Protein AF-A0A2V9PWQ9-F1 (afdb_monomer)

Mean predicted aligned error: 11.48 Å

Solvent-accessible surface area (backbone atoms only — not comparable to full-atom values): 7149 Å² total; per-residue (Å²): 143,82,90,79,82,74,83,68,57,77,66,69,42,90,88,58,43,52,68,58,52,63,54,48,51,57,52,53,48,50,46,52,60,69,65,35,62,72,54,41,47,60,47,68,70,37,97,42,69,69,56,30,52,52,50,50,53,52,54,55,57,58,61,57,48,60,59,55,68,53,49,53,50,46,52,51,41,53,51,42,25,71,65,58,81,42,73,85,42,38,76,31,44,41,99,85,77,43,75,34,74,82,55,46,76,48,32,59,64,51,46,54,68,73,70,50,77,85,126

pLDDT: mean 77.88, std 11.8, range [41.47, 92.12]

Sequence (119 aa):
SAGNVLKEAWYFNGNFPWPGMLICAPIIGLWYWCTDQYIVQRALGAPNETVARRGSIFASFLKLFPVYLFIIPGLICFALAKSGKVPQLAAIIGPDGKAIPLVSQGAFPMMVQYLLPPG

Foldseek 3Di:
DDDDPPPDPPCPPPVDHPVCVVVVVVVVVCCCCPVVPVNVCVLVVDPDNVVSVVVVVVVVVVVVVVVVVPVVLLVVLLVCLLVCPFVQSVVQADPVRDGDVVCSVCSVVSCVVRVDDDD

Secondary structure (DSSP, 8-state):
---------GGG-TTS-HHHHHHHHHHHHHHHHHH-HHHHHHHHTSSSHHHHHHHHHHHHHHHHHHHHHHHHHHHHHHHHHHHTS-GGGGGGB-TTSSB-HHHHTTHHHHHHHHHSPP-

Structure (mmCIF, N/CA/C/O backbone):
data_AF-A0A2V9PWQ9-F1
#
_entry.id   AF-A0A2V9PWQ9-F1
#
loop_
_atom_site.group_PDB
_atom_site.id
_atom_site.type_symbol
_atom_site.label_atom_id
_atom_site.label_alt_id
_atom_site.label_comp_id
_atom_site.label_asym_id
_atom_site.label_entity_id
_atom_site.label_seq_id
_atom_site.pdbx_PDB_ins_code
_atom_site.Cartn_x
_atom_site.Cartn_y
_atom_site.Cartn_z
_atom_site.occupancy
_atom_site.B_iso_or_equiv
_atom_site.auth_seq_id
_atom_site.auth_comp_id
_atom_site.auth_asym_id
_atom_site.auth_atom_id
_atom_site.pdbx_PDB_model_num
ATOM 1 N N . SER A 1 1 ? -37.607 -20.876 18.338 1.00 41.47 1 SER A N 1
ATOM 2 C CA . SER A 1 1 ? -37.010 -21.644 17.232 1.00 41.47 1 SER A CA 1
ATOM 3 C C . SER A 1 1 ? -35.732 -20.937 16.823 1.00 41.47 1 SER A C 1
ATOM 5 O O . SER A 1 1 ? -35.770 -19.997 16.042 1.00 41.47 1 SER A O 1
ATOM 7 N N . ALA A 1 2 ? -34.643 -21.259 17.519 1.00 43.19 2 ALA A N 1
ATOM 8 C CA . ALA A 1 2 ? -33.334 -20.636 17.384 1.00 43.19 2 ALA A CA 1
ATOM 9 C C . ALA A 1 2 ? -32.372 -21.682 16.822 1.00 43.19 2 ALA A C 1
ATOM 11 O O . ALA A 1 2 ? -32.390 -22.819 17.287 1.00 43.19 2 ALA A O 1
ATOM 12 N N . GLY A 1 3 ? -31.531 -21.289 15.871 1.00 52.12 3 GLY A N 1
ATOM 13 C CA . GLY A 1 3 ? -30.434 -22.125 15.391 1.00 52.12 3 GLY A CA 1
ATOM 14 C C . GLY A 1 3 ? -30.473 -22.332 13.887 1.00 52.12 3 GLY A C 1
ATOM 15 O O . GLY A 1 3 ? -31.328 -23.057 13.393 1.00 52.12 3 GLY A O 1
ATOM 16 N N . ASN A 1 4 ? -29.527 -21.669 13.214 1.00 44.78 4 ASN A N 1
ATOM 17 C CA . ASN A 1 4 ? -28.880 -22.007 11.932 1.00 44.78 4 ASN A CA 1
ATOM 18 C C . ASN A 1 4 ? -28.683 -20.772 11.041 1.00 44.78 4 ASN A C 1
ATOM 20 O O . ASN A 1 4 ? -28.991 -20.781 9.855 1.00 44.78 4 ASN A O 1
ATOM 24 N N . VAL A 1 5 ? -28.114 -19.701 11.605 1.00 58.59 5 VAL A N 1
ATOM 25 C CA . VAL A 1 5 ? -27.405 -18.709 10.787 1.00 58.59 5 VAL A CA 1
ATOM 26 C C . VAL A 1 5 ? -26.044 -19.332 10.499 1.00 58.59 5 VAL A C 1
ATOM 28 O O . VAL A 1 5 ? -25.146 -19.310 11.345 1.00 58.59 5 VAL A O 1
ATOM 31 N N . LEU A 1 6 ? -25.948 -20.029 9.368 1.00 51.22 6 LEU A N 1
ATOM 32 C CA . LEU A 1 6 ? -24.717 -20.666 8.921 1.00 51.22 6 LEU A CA 1
ATOM 33 C C . LEU A 1 6 ? -23.621 -19.598 8.875 1.00 51.22 6 LEU A C 1
ATOM 35 O O . LEU A 1 6 ? -23.714 -18.609 8.151 1.00 51.22 6 LEU A O 1
ATOM 39 N N . LYS A 1 7 ? -22.589 -19.791 9.700 1.00 57.75 7 LYS A N 1
ATOM 40 C CA . LYS A 1 7 ? -21.317 -19.077 9.610 1.00 57.75 7 LYS A CA 1
ATOM 41 C C . LYS A 1 7 ? -20.622 -19.538 8.331 1.00 57.75 7 LYS A C 1
ATOM 43 O O . LYS A 1 7 ? -19.661 -20.298 8.390 1.00 57.75 7 LYS A O 1
ATOM 48 N N . GLU A 1 8 ? -21.129 -19.142 7.174 1.00 59.22 8 GLU A N 1
ATOM 49 C CA . GLU A 1 8 ? -20.377 -19.317 5.944 1.00 59.22 8 GLU A CA 1
ATOM 50 C C . GLU A 1 8 ? -19.178 -18.379 6.013 1.00 59.22 8 GLU A C 1
ATOM 52 O O . GLU A 1 8 ? -19.301 -17.161 6.164 1.00 59.22 8 GLU A O 1
ATOM 57 N N . ALA A 1 9 ? -17.985 -18.966 6.007 1.00 55.19 9 ALA A N 1
ATOM 58 C CA . ALA A 1 9 ? -16.770 -18.188 5.934 1.00 55.19 9 ALA A CA 1
ATOM 59 C C . ALA A 1 9 ? -16.753 -17.444 4.589 1.00 55.19 9 ALA A C 1
ATOM 61 O O . ALA A 1 9 ? -17.200 -17.989 3.583 1.00 55.19 9 ALA A O 1
ATOM 62 N N . TRP A 1 10 ? -16.268 -16.201 4.578 1.00 52.62 10 TRP A N 1
ATOM 63 C CA . TRP A 1 10 ? -16.403 -15.234 3.472 1.00 52.62 10 TRP A CA 1
ATOM 64 C C . TRP A 1 10 ? -15.997 -15.743 2.073 1.00 52.62 10 TRP A C 1
ATOM 66 O O . TRP A 1 10 ? -16.381 -15.149 1.072 1.00 52.62 10 TRP A O 1
ATOM 76 N N . TYR A 1 11 ? -15.265 -16.855 2.002 1.00 53.56 11 TYR A N 1
ATOM 77 C CA . TYR A 1 11 ? -14.889 -17.574 0.786 1.00 53.56 11 TYR A CA 1
ATOM 78 C C . TYR A 1 11 ? -16.052 -18.316 0.089 1.00 53.56 11 TYR A C 1
ATOM 80 O O . TYR A 1 11 ? -15.902 -18.671 -1.078 1.00 53.56 11 TYR A O 1
ATOM 88 N N . PHE A 1 12 ? -17.173 -18.574 0.781 1.00 50.44 12 PHE A N 1
ATOM 89 C CA . PHE A 1 12 ? -18.352 -19.303 0.274 1.00 50.44 12 PHE A CA 1
ATOM 90 C C . PHE A 1 12 ? -19.508 -18.388 -0.167 1.00 50.44 12 PHE A C 1
ATOM 92 O O . PHE A 1 12 ? -20.554 -18.873 -0.586 1.00 50.44 12 PHE A O 1
ATOM 99 N N . ASN A 1 13 ? -19.332 -17.063 -0.123 1.00 57.06 13 ASN A N 1
ATOM 100 C CA . ASN A 1 13 ? -20.363 -16.136 -0.580 1.00 57.06 13 ASN A CA 1
ATOM 101 C C . ASN A 1 13 ? -20.472 -16.174 -2.119 1.00 57.06 13 ASN A C 1
ATOM 103 O O . ASN A 1 13 ? -19.537 -15.788 -2.821 1.00 57.06 13 ASN A O 1
ATOM 107 N N . GLY A 1 14 ? -21.617 -16.619 -2.647 1.00 57.72 14 GLY A N 1
ATOM 108 C CA . GLY A 1 14 ? -21.846 -16.815 -4.087 1.00 57.72 14 GLY A CA 1
ATOM 109 C C . GLY A 1 14 ? -21.721 -15.564 -4.970 1.00 57.72 14 GLY A C 1
ATOM 110 O O . GLY A 1 14 ? -21.671 -15.698 -6.188 1.00 57.72 14 GLY A O 1
ATOM 111 N N . ASN A 1 15 ? -21.628 -14.363 -4.389 1.00 60.91 15 ASN A N 1
ATOM 112 C CA . ASN A 1 15 ? -21.491 -13.119 -5.150 1.00 60.91 15 ASN A CA 1
ATOM 113 C C . ASN A 1 15 ? -20.035 -12.748 -5.491 1.00 60.91 15 ASN A C 1
ATOM 115 O O . ASN A 1 15 ? -19.817 -12.060 -6.484 1.00 60.91 15 ASN A O 1
ATOM 119 N N . PHE A 1 16 ? -19.037 -13.191 -4.711 1.00 63.09 16 PHE A N 1
ATOM 120 C CA . PHE A 1 16 ? -17.622 -12.829 -4.920 1.00 63.09 16 PHE A CA 1
ATOM 121 C C . PHE A 1 16 ? -16.677 -13.987 -4.561 1.00 63.09 16 PHE A C 1
ATOM 123 O O . PHE A 1 16 ? -16.055 -13.982 -3.495 1.00 63.09 16 PHE A O 1
ATOM 130 N N . PRO A 1 17 ? -16.539 -14.995 -5.438 1.00 75.56 17 PRO A N 1
ATOM 131 C CA . PRO A 1 17 ? -15.676 -16.136 -5.173 1.00 75.56 17 PRO A CA 1
ATOM 132 C C . PRO A 1 17 ? -14.206 -15.692 -5.091 1.00 75.56 17 PRO A C 1
ATOM 134 O O . PRO A 1 17 ? -13.672 -15.049 -6.000 1.00 75.56 17 PRO A O 1
ATOM 137 N N . TRP A 1 18 ? -13.529 -16.073 -4.004 1.00 73.62 18 TRP A N 1
ATOM 138 C CA . TRP A 1 18 ? -12.127 -15.721 -3.746 1.00 73.62 18 TRP A CA 1
ATOM 139 C C . TRP A 1 18 ? -11.145 -16.085 -4.882 1.00 73.62 18 TRP A C 1
ATOM 141 O O . TRP A 1 18 ? -10.228 -15.292 -5.108 1.00 73.62 18 TRP A O 1
ATOM 151 N N . PRO A 1 19 ? -11.310 -17.188 -5.651 1.00 79.00 19 PRO A N 1
ATOM 152 C CA . PRO A 1 19 ? -10.406 -17.490 -6.759 1.00 79.00 19 PRO A CA 1
ATOM 153 C C . PRO A 1 19 ? -10.579 -16.494 -7.907 1.00 79.00 19 PRO A C 1
ATOM 155 O O . PRO A 1 19 ? -9.598 -16.057 -8.499 1.00 79.00 19 PRO A O 1
ATOM 158 N N . GLY A 1 20 ? -11.824 -16.089 -8.187 1.00 78.94 20 GLY A N 1
ATOM 159 C CA . GLY A 1 20 ? -12.125 -15.079 -9.200 1.00 78.9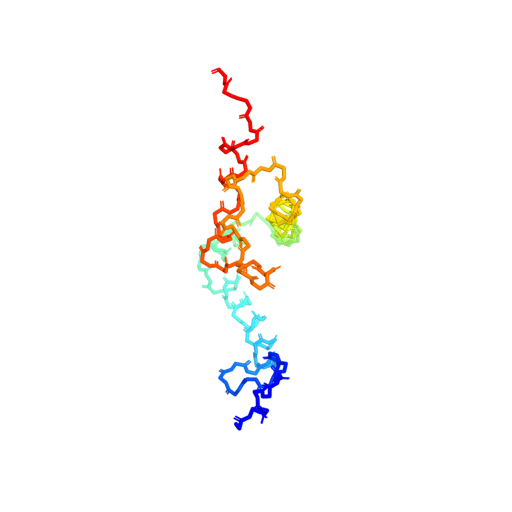4 20 GLY A CA 1
ATOM 160 C C . GLY A 1 20 ? -11.499 -13.738 -8.835 1.00 78.94 20 GLY A C 1
ATOM 161 O O . GLY A 1 20 ? -10.844 -13.114 -9.661 1.00 78.94 20 GLY A O 1
ATOM 162 N N . MET A 1 21 ? -11.594 -13.337 -7.568 1.00 78.38 21 MET A N 1
ATOM 163 C CA . MET A 1 21 ? -10.961 -12.109 -7.088 1.00 78.38 21 MET A CA 1
ATOM 164 C C . MET A 1 21 ? -9.425 -12.173 -7.142 1.00 78.38 21 MET A C 1
ATOM 166 O O . MET A 1 21 ? -8.785 -11.189 -7.512 1.00 78.38 21 MET A O 1
ATOM 170 N N . LEU A 1 22 ? -8.836 -13.337 -6.849 1.00 82.75 22 LEU A N 1
ATOM 171 C CA . LEU A 1 22 ? -7.390 -13.558 -6.921 1.00 82.75 22 LEU A CA 1
ATOM 172 C C . LEU A 1 22 ? -6.844 -13.499 -8.354 1.00 82.75 22 LEU A C 1
ATOM 174 O O . LEU A 1 22 ? -5.710 -13.074 -8.541 1.00 82.75 22 LEU A O 1
ATOM 178 N N . ILE A 1 23 ? -7.635 -13.889 -9.357 1.00 86.25 23 ILE A N 1
ATOM 179 C CA . ILE A 1 23 ? -7.243 -13.837 -10.774 1.00 86.25 23 ILE A CA 1
ATOM 180 C C . ILE A 1 23 ? -7.562 -12.469 -11.393 1.00 86.25 23 ILE A C 1
ATOM 182 O O . ILE A 1 23 ? -6.753 -11.924 -12.142 1.00 86.25 23 ILE A O 1
ATOM 186 N N . CYS A 1 24 ? -8.702 -11.864 -11.057 1.00 84.12 24 CYS A N 1
ATOM 187 C CA . CYS A 1 24 ? -9.077 -10.550 -11.578 1.00 84.12 24 CYS A CA 1
ATOM 188 C C . CYS A 1 24 ? -8.1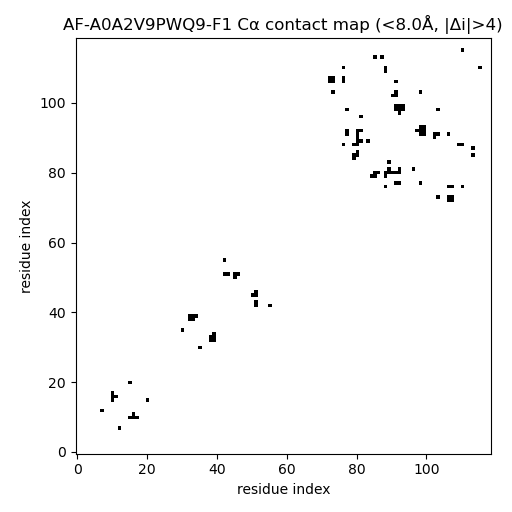30 -9.441 -11.097 1.00 84.12 24 CYS A C 1
ATOM 190 O O . CYS A 1 24 ? -7.774 -8.563 -11.881 1.00 84.12 24 CYS A O 1
ATOM 192 N N . ALA A 1 25 ? -7.679 -9.486 -9.838 1.00 84.56 25 ALA A N 1
ATOM 193 C CA . ALA A 1 25 ? -6.780 -8.479 -9.274 1.00 84.56 25 ALA A CA 1
ATOM 194 C C . ALA A 1 25 ? -5.461 -8.288 -10.065 1.00 84.56 25 ALA A C 1
ATOM 196 O O . ALA A 1 25 ? -5.157 -7.147 -10.424 1.00 84.56 25 ALA A O 1
ATOM 197 N N . PRO A 1 26 ? -4.676 -9.335 -10.394 1.00 83.62 26 PRO A N 1
ATOM 198 C CA . PRO A 1 26 ? -3.460 -9.183 -11.190 1.00 83.62 26 PRO A CA 1
ATOM 199 C C . PRO A 1 26 ? -3.740 -8.787 -12.643 1.00 83.62 26 PRO A C 1
ATOM 201 O O . PRO A 1 26 ? -2.954 -8.030 -13.206 1.00 83.62 26 PRO A O 1
ATOM 204 N N . ILE A 1 27 ? -4.854 -9.229 -13.242 1.00 87.56 27 ILE A N 1
ATOM 205 C CA . ILE A 1 27 ? -5.233 -8.849 -14.615 1.00 87.56 27 ILE A CA 1
ATOM 206 C C . ILE A 1 27 ? -5.525 -7.347 -14.695 1.00 87.56 27 ILE A C 1
ATOM 208 O O . ILE A 1 27 ? -4.970 -6.651 -15.545 1.00 87.56 27 ILE A O 1
ATOM 212 N N . ILE A 1 28 ? -6.353 -6.831 -13.783 1.00 87.25 28 ILE A N 1
ATOM 213 C CA . ILE A 1 28 ? -6.681 -5.400 -13.710 1.00 87.25 28 ILE A CA 1
ATOM 214 C C . ILE A 1 28 ? -5.432 -4.589 -13.356 1.00 87.25 28 ILE A C 1
ATOM 216 O O . ILE A 1 28 ? -5.207 -3.521 -13.922 1.00 87.25 28 ILE A O 1
ATOM 220 N N . GLY A 1 29 ? -4.587 -5.111 -12.462 1.00 85.19 29 GLY A N 1
ATOM 221 C CA . GLY A 1 29 ? -3.301 -4.506 -12.137 1.00 85.19 29 GLY A CA 1
ATOM 222 C C . GLY A 1 29 ? -2.418 -4.354 -13.375 1.00 85.19 29 GLY A C 1
ATOM 223 O O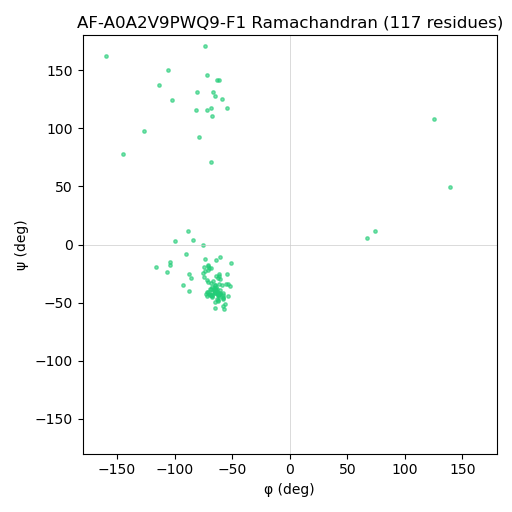 . GLY A 1 29 ? -1.966 -3.252 -13.671 1.00 85.19 29 GLY A O 1
ATOM 224 N N . LEU A 1 30 ? -2.209 -5.429 -14.135 1.00 86.44 30 LEU A N 1
ATOM 225 C CA . LEU A 1 30 ? -1.416 -5.397 -15.364 1.00 86.44 30 LEU A CA 1
ATOM 226 C C . LEU A 1 30 ? -2.014 -4.438 -16.400 1.00 86.44 30 LEU A C 1
ATOM 228 O O . LEU A 1 30 ? -1.282 -3.643 -16.983 1.00 86.44 30 LEU A O 1
ATOM 232 N N . TRP A 1 31 ? -3.338 -4.446 -16.571 1.00 87.75 31 TRP A N 1
ATOM 233 C CA . TRP A 1 31 ? -4.024 -3.496 -17.445 1.00 87.75 31 TRP A CA 1
ATOM 234 C C . TRP A 1 31 ? -3.756 -2.042 -17.036 1.00 87.75 31 TRP A C 1
ATOM 236 O O . TRP A 1 31 ? -3.375 -1.243 -17.888 1.00 87.75 31 TRP A O 1
ATOM 246 N N . TYR A 1 32 ? -3.866 -1.710 -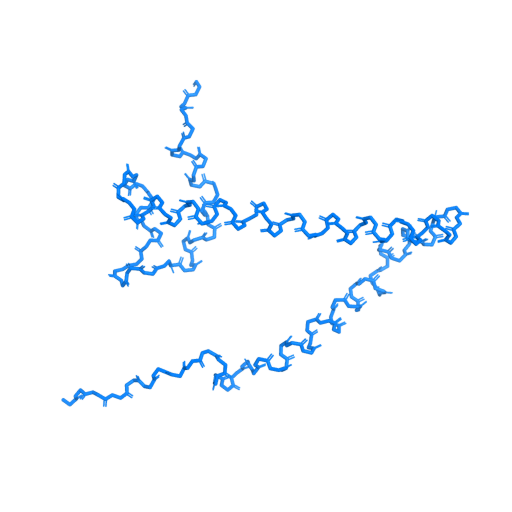15.747 1.00 85.81 32 TYR A N 1
ATOM 247 C CA . TYR A 1 32 ? -3.599 -0.365 -15.237 1.00 85.81 32 TYR A CA 1
ATOM 248 C C . TYR A 1 32 ? -2.145 0.069 -15.491 1.00 85.81 32 TYR A C 1
ATOM 250 O O . TYR A 1 32 ? -1.908 1.163 -15.987 1.00 85.81 32 TYR A O 1
ATOM 258 N N . TRP A 1 33 ? -1.157 -0.794 -15.228 1.00 81.38 33 TRP A N 1
ATOM 259 C CA . TRP A 1 33 ? 0.263 -0.455 -15.424 1.00 81.38 33 TRP A CA 1
ATOM 260 C C . TRP A 1 33 ? 0.687 -0.377 -16.894 1.00 81.38 33 TRP A C 1
ATOM 262 O O . TRP A 1 33 ? 1.596 0.386 -17.218 1.00 81.38 33 TRP A O 1
ATOM 272 N N . CYS A 1 34 ? 0.059 -1.164 -17.770 1.00 81.00 34 CYS A N 1
ATOM 273 C CA . CYS A 1 34 ? 0.474 -1.304 -19.166 1.00 81.00 34 CYS A CA 1
ATOM 274 C C . CYS A 1 34 ? -0.409 -0.549 -20.170 1.00 81.00 34 CYS A C 1
ATOM 276 O O . CYS A 1 34 ? 0.029 -0.342 -21.296 1.00 81.00 34 CYS A O 1
ATOM 278 N N . THR A 1 35 ? -1.628 -0.152 -19.794 1.00 83.88 35 THR A N 1
ATOM 279 C CA . THR A 1 35 ? -2.608 0.477 -20.706 1.00 83.88 35 THR A CA 1
ATOM 280 C C . THR A 1 35 ? -2.944 1.911 -20.305 1.00 83.88 35 THR A C 1
ATOM 282 O O . THR A 1 35 ? -3.413 2.679 -21.144 1.00 83.88 35 THR A O 1
ATOM 285 N N . ASP A 1 36 ? -2.679 2.309 -19.054 1.00 85.62 36 ASP A N 1
ATOM 286 C CA . ASP A 1 36 ? -2.791 3.711 -18.657 1.00 85.62 36 ASP A CA 1
ATOM 287 C C . ASP A 1 36 ? -1.700 4.524 -19.363 1.00 85.62 36 ASP A C 1
ATOM 289 O O . ASP A 1 36 ? -0.499 4.396 -19.086 1.00 85.62 36 ASP A O 1
ATOM 293 N N . GLN A 1 37 ? -2.136 5.372 -20.295 1.00 79.06 37 GLN A N 1
ATOM 294 C CA . GLN A 1 37 ? -1.245 6.170 -21.125 1.00 79.06 37 GLN A CA 1
ATOM 295 C C . GLN A 1 37 ? -0.288 7.029 -20.302 1.00 79.06 37 GLN A C 1
ATOM 297 O O . GLN A 1 37 ? 0.858 7.200 -20.708 1.00 79.06 37 GLN A O 1
ATOM 302 N N . TYR A 1 38 ? -0.705 7.527 -19.139 1.00 86.56 38 TYR A N 1
ATOM 303 C CA . TYR A 1 38 ? 0.160 8.346 -18.297 1.00 86.56 38 TYR A CA 1
ATOM 304 C C . TYR A 1 38 ? 1.365 7.552 -17.769 1.00 86.56 38 TYR A C 1
ATOM 306 O O . TYR A 1 38 ? 2.502 8.034 -17.766 1.00 86.56 38 TYR A O 1
ATOM 314 N N . ILE A 1 39 ? 1.133 6.307 -17.350 1.00 84.44 39 ILE A N 1
ATOM 315 C CA . ILE A 1 39 ? 2.178 5.421 -16.825 1.00 84.44 39 ILE A CA 1
ATOM 316 C C . ILE A 1 39 ? 3.098 4.964 -17.960 1.00 84.44 39 ILE A C 1
ATOM 318 O O . ILE A 1 39 ? 4.324 5.010 -17.819 1.00 84.44 39 ILE A O 1
ATOM 322 N N . VAL A 1 40 ? 2.516 4.584 -19.099 1.00 86.56 40 VAL A N 1
ATOM 323 C CA . VAL A 1 40 ? 3.261 4.144 -20.286 1.00 86.56 40 VAL A CA 1
ATOM 324 C C . VAL A 1 40 ? 4.151 5.264 -20.829 1.00 86.56 40 VAL A C 1
ATOM 326 O O . VAL A 1 40 ? 5.320 5.029 -21.127 1.00 86.56 40 VAL A O 1
ATOM 329 N N . GLN A 1 41 ? 3.656 6.502 -20.884 1.00 88.25 41 GLN A N 1
ATOM 330 C CA . GLN A 1 41 ? 4.441 7.654 -21.337 1.00 88.25 41 GLN A CA 1
ATOM 331 C C . GLN A 1 41 ? 5.628 7.949 -20.417 1.00 88.25 41 GLN A C 1
ATOM 333 O O . GLN A 1 41 ? 6.706 8.284 -20.903 1.00 88.25 41 GLN A O 1
ATOM 338 N N . ARG A 1 42 ? 5.483 7.769 -19.098 1.00 87.25 42 ARG A N 1
ATOM 339 C CA . ARG A 1 42 ? 6.606 7.917 -18.158 1.00 87.25 42 ARG A CA 1
ATOM 340 C C . ARG A 1 42 ? 7.695 6.865 -18.392 1.00 87.25 42 ARG A C 1
ATOM 342 O O . ARG A 1 42 ? 8.873 7.165 -18.218 1.00 87.25 42 ARG A O 1
ATOM 349 N N . ALA A 1 43 ? 7.311 5.648 -18.773 1.00 85.94 43 ALA A N 1
ATOM 350 C CA . ALA A 1 43 ? 8.262 4.593 -19.108 1.00 85.94 43 ALA A CA 1
ATOM 351 C C . ALA A 1 43 ? 8.959 4.850 -20.457 1.00 85.94 43 ALA A C 1
ATOM 353 O O . ALA A 1 43 ? 10.174 4.691 -20.545 1.00 85.94 43 ALA A O 1
ATOM 354 N N . LEU A 1 44 ? 8.216 5.288 -21.481 1.00 86.31 44 LEU A N 1
ATOM 355 C CA . LEU A 1 44 ? 8.745 5.574 -22.823 1.00 86.31 44 LEU A CA 1
ATOM 356 C C . LEU A 1 44 ? 9.555 6.875 -22.901 1.00 86.31 44 LEU A C 1
ATOM 358 O O . LEU A 1 44 ? 10.466 6.978 -23.714 1.00 86.31 44 LEU A O 1
ATOM 362 N N . GLY A 1 45 ? 9.255 7.856 -22.048 1.00 87.12 45 GLY A N 1
ATOM 363 C CA . GLY A 1 45 ? 10.024 9.097 -21.924 1.00 87.12 45 GLY A CA 1
ATOM 364 C C . GLY A 1 45 ? 11.353 8.934 -21.178 1.00 87.12 45 GLY A C 1
ATOM 365 O O . GLY A 1 45 ? 12.072 9.915 -20.990 1.00 87.12 45 GLY A O 1
ATOM 366 N N . ALA A 1 46 ? 11.685 7.724 -20.717 1.00 88.12 46 ALA A N 1
ATOM 367 C CA . ALA A 1 46 ? 12.960 7.446 -20.075 1.00 88.12 46 ALA A CA 1
ATOM 368 C C . ALA A 1 46 ? 14.112 7.459 -21.103 1.00 88.12 46 ALA A C 1
ATOM 370 O O . ALA A 1 46 ? 13.946 6.998 -22.230 1.00 88.12 46 ALA A O 1
ATOM 371 N N . PRO A 1 47 ? 15.316 7.916 -20.716 1.00 89.56 47 PRO A N 1
ATOM 372 C CA . PRO A 1 47 ? 16.441 8.070 -21.642 1.00 89.56 47 PRO A CA 1
ATOM 373 C C . PRO A 1 47 ? 17.003 6.742 -22.171 1.00 89.56 47 PRO A C 1
ATOM 375 O O . PRO A 1 47 ? 17.709 6.731 -23.174 1.00 89.56 47 PRO A O 1
ATOM 378 N N . ASN A 1 48 ? 16.748 5.624 -21.486 1.00 90.75 48 ASN A N 1
ATOM 379 C CA . ASN A 1 48 ? 17.130 4.286 -21.927 1.00 90.75 48 ASN A CA 1
ATOM 380 C C . ASN A 1 48 ? 16.285 3.206 -21.226 1.00 90.75 48 ASN A C 1
ATOM 382 O O . ASN A 1 48 ? 15.688 3.438 -20.169 1.00 90.75 48 ASN A O 1
ATOM 386 N N . GLU A 1 49 ? 16.284 2.000 -21.797 1.00 89.62 49 GLU A N 1
ATOM 387 C CA . GLU A 1 49 ? 15.543 0.845 -21.271 1.00 89.62 49 GLU A CA 1
ATOM 388 C C . GLU A 1 49 ? 15.993 0.462 -19.851 1.00 89.62 49 GLU A C 1
ATOM 390 O O . GLU A 1 49 ? 15.176 0.162 -18.978 1.00 89.62 49 GLU A O 1
ATOM 395 N N . THR A 1 50 ? 17.297 0.538 -19.576 1.00 90.44 50 THR A N 1
ATOM 396 C CA . THR A 1 50 ? 17.865 0.215 -18.260 1.00 90.44 50 THR A CA 1
ATOM 397 C C . THR A 1 50 ? 17.307 1.115 -17.154 1.00 90.44 50 THR A C 1
ATOM 399 O O . THR A 1 50 ? 16.992 0.633 -16.063 1.00 90.44 50 THR A O 1
ATOM 402 N N . VAL A 1 51 ? 17.157 2.416 -17.415 1.00 90.25 51 VAL A N 1
ATOM 403 C CA . VAL A 1 51 ? 16.582 3.397 -16.486 1.00 90.25 51 VAL A CA 1
ATOM 404 C C . VAL A 1 51 ? 15.080 3.180 -16.354 1.00 90.25 51 VAL A C 1
ATOM 406 O O . VAL A 1 51 ? 14.588 3.187 -15.228 1.00 90.25 51 VAL A O 1
ATOM 409 N N . ALA A 1 52 ? 14.366 2.895 -17.449 1.00 89.12 52 ALA A N 1
ATOM 410 C CA . ALA A 1 52 ? 12.944 2.550 -17.394 1.00 89.12 52 ALA A CA 1
ATOM 411 C C . ALA A 1 52 ? 12.690 1.324 -16.493 1.00 89.12 52 ALA A C 1
ATOM 413 O O . ALA A 1 52 ? 11.824 1.357 -15.617 1.00 89.12 52 ALA A O 1
A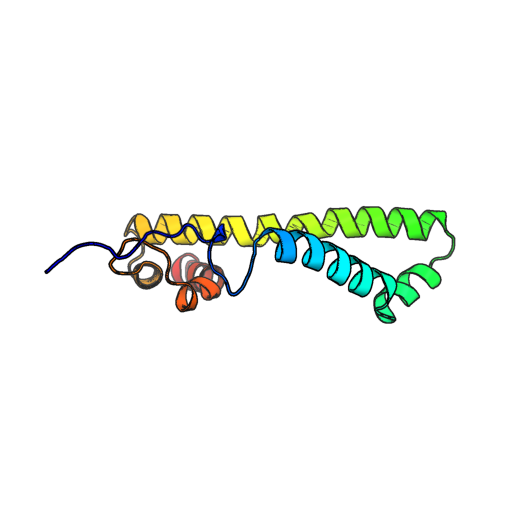TOM 414 N N . ARG A 1 53 ? 13.504 0.268 -16.631 1.00 89.38 53 ARG A N 1
ATOM 415 C CA . ARG A 1 53 ? 13.408 -0.956 -15.821 1.00 89.38 53 ARG A CA 1
ATOM 416 C C . ARG A 1 53 ? 13.785 -0.731 -14.357 1.00 89.38 53 ARG A C 1
ATOM 418 O O . ARG A 1 53 ? 13.109 -1.223 -13.458 1.00 89.38 53 ARG A O 1
ATOM 425 N N . ARG A 1 54 ? 14.856 0.016 -14.079 1.00 92.00 54 ARG A N 1
ATOM 426 C CA . ARG A 1 54 ? 15.230 0.364 -12.694 1.00 92.00 54 ARG A CA 1
ATOM 427 C C . ARG A 1 54 ? 14.166 1.242 -12.035 1.00 92.00 54 ARG A C 1
ATOM 429 O O . ARG A 1 54 ? 13.835 1.023 -10.872 1.00 92.00 54 ARG A O 1
ATOM 436 N N . GLY A 1 55 ? 13.595 2.177 -12.792 1.00 90.06 55 GLY A N 1
ATOM 437 C CA . GLY A 1 55 ? 12.481 3.015 -12.364 1.00 90.06 55 GLY A CA 1
ATOM 438 C C . GLY A 1 55 ? 11.230 2.203 -12.034 1.00 90.06 55 GLY A C 1
ATOM 439 O O . GLY A 1 55 ? 10.617 2.448 -10.998 1.00 90.06 55 GLY A O 1
ATOM 440 N N . SER A 1 56 ? 10.879 1.197 -12.843 1.00 90.31 56 SER A N 1
ATOM 441 C CA . SER A 1 56 ? 9.721 0.339 -12.566 1.00 90.31 56 SER A CA 1
ATOM 442 C C . SER A 1 56 ? 9.923 -0.534 -11.320 1.00 90.31 56 SER A C 1
ATOM 444 O O . SER A 1 56 ? 9.017 -0.617 -10.489 1.00 90.31 56 SER A O 1
ATOM 446 N N . ILE A 1 57 ? 11.122 -1.095 -11.115 1.00 91.19 57 ILE A N 1
ATOM 447 C CA . ILE A 1 57 ? 11.470 -1.855 -9.900 1.00 91.19 57 ILE A CA 1
ATOM 448 C C . ILE A 1 57 ? 11.386 -0.955 -8.662 1.00 91.19 57 ILE A C 1
ATOM 450 O O . ILE A 1 57 ? 10.712 -1.305 -7.692 1.00 91.19 57 ILE A O 1
ATOM 454 N N . PHE A 1 58 ? 11.988 0.233 -8.704 1.00 92.12 58 PHE A N 1
ATOM 455 C CA . PHE A 1 58 ? 11.924 1.185 -7.595 1.00 92.12 58 PHE A CA 1
ATOM 456 C C . PHE A 1 58 ? 10.486 1.648 -7.309 1.00 92.12 58 PHE A C 1
ATOM 458 O O . PHE A 1 58 ? 10.054 1.674 -6.158 1.00 92.12 58 PHE A O 1
ATOM 465 N N . ALA A 1 59 ? 9.695 1.924 -8.348 1.00 89.75 59 ALA A N 1
ATOM 466 C CA . ALA A 1 59 ? 8.287 2.277 -8.199 1.00 89.75 59 ALA A CA 1
ATOM 467 C C . ALA A 1 59 ? 7.448 1.125 -7.619 1.00 89.75 59 ALA A C 1
ATOM 469 O O . ALA A 1 59 ? 6.505 1.375 -6.869 1.00 89.75 59 ALA A O 1
ATOM 470 N N . SER A 1 60 ? 7.762 -0.131 -7.952 1.00 89.19 60 SER A N 1
ATOM 471 C CA . SER A 1 60 ? 7.102 -1.302 -7.359 1.00 89.19 60 SER A CA 1
ATOM 472 C C . SER A 1 60 ? 7.452 -1.465 -5.879 1.00 89.19 60 SER A C 1
ATOM 474 O O . SER A 1 60 ? 6.565 -1.727 -5.072 1.00 89.19 60 SER A O 1
ATOM 476 N N . PHE A 1 61 ? 8.704 -1.194 -5.503 1.00 91.06 61 PHE A N 1
ATOM 477 C CA . PHE A 1 61 ? 9.140 -1.192 -4.111 1.00 91.06 61 PHE A CA 1
ATOM 478 C C . PHE A 1 61 ? 8.415 -0.115 -3.293 1.00 91.06 61 PHE A C 1
ATOM 480 O O . PHE A 1 61 ? 7.854 -0.412 -2.240 1.00 91.06 61 PHE A O 1
ATOM 487 N N . LEU A 1 62 ? 8.324 1.115 -3.813 1.00 89.81 62 LEU A N 1
ATOM 488 C CA . LEU A 1 62 ? 7.607 2.203 -3.139 1.00 89.81 62 LEU A CA 1
ATOM 489 C C . LEU A 1 62 ? 6.112 1.912 -2.939 1.00 89.81 62 LEU A C 1
ATOM 491 O O . LEU A 1 62 ? 5.524 2.397 -1.977 1.00 89.81 62 LEU A O 1
ATOM 495 N N . LYS A 1 63 ? 5.484 1.092 -3.789 1.00 85.50 63 LYS A N 1
ATOM 496 C CA . LYS A 1 63 ? 4.073 0.703 -3.619 1.00 85.50 63 LYS A CA 1
ATOM 497 C C . LYS A 1 63 ? 3.798 -0.246 -2.467 1.00 85.50 63 LYS A C 1
ATOM 499 O O . LYS A 1 63 ? 2.647 -0.355 -2.054 1.00 85.50 63 LYS A O 1
ATOM 504 N N . LEU A 1 64 ? 4.815 -0.922 -1.948 1.00 88.00 64 LEU A N 1
ATOM 505 C CA . LEU A 1 64 ? 4.649 -1.740 -0.751 1.00 88.00 64 LEU A CA 1
ATOM 506 C C . LEU A 1 64 ? 4.508 -0.860 0.500 1.00 88.00 64 LEU A C 1
ATOM 508 O O . LEU A 1 64 ? 3.915 -1.279 1.487 1.00 88.00 64 LEU A O 1
ATOM 512 N N . PHE A 1 65 ? 4.992 0.384 0.451 1.00 89.75 65 PHE A N 1
ATOM 513 C CA . PHE A 1 65 ? 5.025 1.284 1.600 1.00 89.75 65 PHE A CA 1
ATOM 514 C C . PHE A 1 65 ? 3.640 1.745 2.105 1.00 89.75 65 PHE A C 1
ATOM 516 O O . PHE A 1 65 ? 3.410 1.661 3.314 1.00 89.75 65 PHE A O 1
ATOM 523 N N . PRO A 1 66 ? 2.682 2.154 1.243 1.00 87.50 66 PRO A N 1
ATOM 524 C CA . PRO A 1 66 ? 1.329 2.518 1.668 1.00 87.50 66 PRO A CA 1
ATOM 525 C C . PRO A 1 66 ? 0.632 1.467 2.536 1.00 87.50 66 PRO A C 1
ATOM 527 O O . PRO A 1 66 ? -0.081 1.823 3.469 1.00 87.50 66 PRO A O 1
ATOM 530 N N . VAL A 1 67 ? 0.865 0.178 2.276 1.00 88.12 67 VAL A N 1
ATOM 531 C CA . VAL A 1 67 ? 0.266 -0.911 3.062 1.00 88.12 67 VAL A C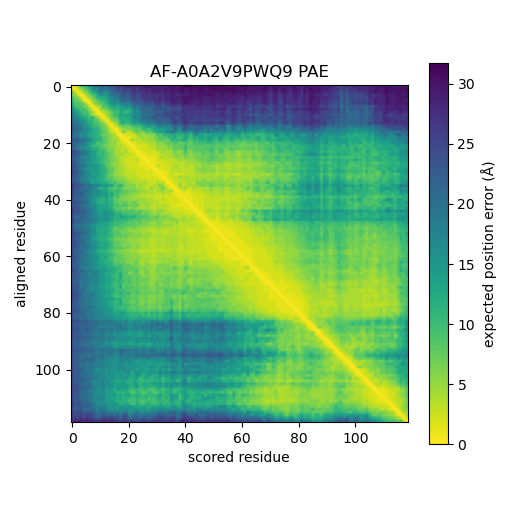A 1
ATOM 532 C C . VAL A 1 67 ? 0.652 -0.782 4.537 1.00 88.12 67 VAL A C 1
ATOM 534 O O . VAL A 1 67 ? -0.212 -0.828 5.409 1.00 88.12 67 VAL A O 1
ATOM 537 N N . TYR A 1 68 ? 1.928 -0.528 4.829 1.00 86.88 68 TYR A N 1
ATOM 538 C CA . TYR A 1 68 ? 2.399 -0.330 6.200 1.00 86.88 68 TYR A CA 1
ATOM 539 C C . TYR A 1 68 ? 1.898 0.986 6.798 1.00 86.88 68 TYR A C 1
ATOM 541 O O . TYR A 1 68 ? 1.442 1.001 7.942 1.00 86.88 68 TYR A O 1
ATOM 549 N N . LEU A 1 69 ? 1.928 2.069 6.015 1.00 87.38 69 LEU A N 1
ATOM 550 C CA . LEU A 1 69 ? 1.461 3.383 6.460 1.00 87.38 69 LEU A CA 1
ATOM 551 C C . LEU A 1 69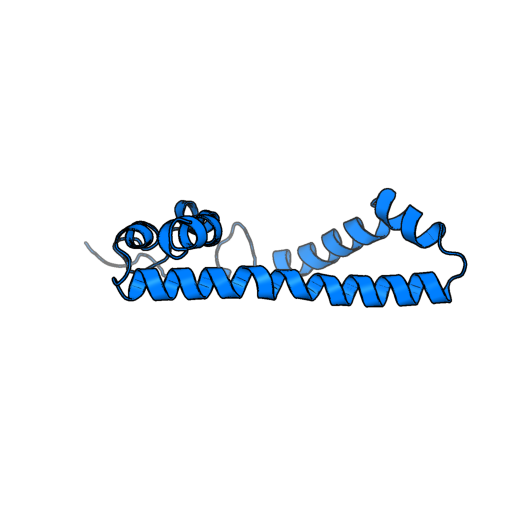 ? -0.010 3.388 6.885 1.00 87.38 69 LEU A C 1
ATOM 553 O O . LEU A 1 69 ? -0.351 4.117 7.809 1.00 87.38 69 LEU A O 1
ATOM 557 N N . PHE A 1 70 ? -0.873 2.597 6.242 1.00 85.19 70 PHE A N 1
ATOM 558 C CA . PHE A 1 70 ? -2.301 2.556 6.569 1.00 85.19 70 PHE A CA 1
ATOM 559 C C . PHE A 1 70 ? -2.667 1.473 7.591 1.00 85.19 70 PHE A C 1
ATOM 561 O O . PHE A 1 70 ? -3.535 1.702 8.435 1.00 85.19 70 PHE A O 1
ATOM 568 N N . ILE A 1 71 ? -2.004 0.311 7.573 1.00 87.56 71 ILE A N 1
ATOM 569 C CA . ILE A 1 71 ? -2.316 -0.781 8.510 1.00 87.56 71 ILE A CA 1
ATOM 570 C C . ILE A 1 71 ? -1.917 -0.423 9.943 1.00 87.56 71 ILE A C 1
ATOM 572 O O . ILE A 1 71 ? -2.692 -0.669 10.866 1.00 87.56 71 ILE A O 1
ATOM 576 N N . ILE A 1 72 ? -0.733 0.163 10.143 1.00 87.38 72 ILE A N 1
ATOM 577 C CA . ILE A 1 72 ? -0.216 0.490 11.479 1.00 87.38 72 ILE A CA 1
ATOM 578 C C . ILE A 1 72 ? -1.173 1.410 12.263 1.00 87.38 72 ILE A C 1
ATOM 580 O O . ILE A 1 72 ? -1.594 1.015 13.353 1.00 87.38 72 ILE A O 1
ATOM 584 N N . PRO A 1 73 ? -1.580 2.591 11.754 1.00 83.81 73 PRO A N 1
ATOM 585 C CA . PRO A 1 73 ? -2.513 3.449 12.475 1.00 83.81 73 PRO A CA 1
ATOM 586 C C . PRO A 1 73 ? -3.885 2.793 12.633 1.00 83.81 73 PRO A C 1
ATOM 588 O O . PRO A 1 73 ? -4.462 2.880 13.710 1.00 83.81 73 PRO A O 1
ATOM 591 N N . GLY A 1 74 ? -4.390 2.066 11.630 1.00 84.31 74 GLY A N 1
ATOM 592 C CA . GLY A 1 74 ? -5.656 1.336 11.759 1.00 84.31 74 GLY A CA 1
ATOM 593 C C . GLY A 1 74 ? -5.644 0.330 12.918 1.00 84.31 74 GLY A C 1
ATOM 594 O O . GLY A 1 74 ? -6.581 0.282 13.717 1.00 84.31 74 GLY A O 1
ATOM 595 N N . LEU A 1 75 ? -4.547 -0.421 13.065 1.00 86.50 75 LEU A N 1
ATOM 596 C CA . LEU A 1 75 ? -4.367 -1.391 14.145 1.00 86.50 75 LEU A CA 1
ATOM 597 C C . LEU A 1 75 ? -4.254 -0.709 15.514 1.00 86.50 75 LEU A C 1
ATOM 599 O O . LEU A 1 75 ? -4.882 -1.153 16.476 1.00 86.50 75 LEU A O 1
ATOM 603 N N . ILE A 1 76 ? -3.489 0.382 15.605 1.00 85.38 76 ILE A N 1
ATOM 604 C CA . ILE A 1 76 ? -3.360 1.165 16.841 1.00 85.38 76 ILE A CA 1
ATOM 605 C C . ILE A 1 76 ? -4.722 1.768 17.225 1.00 85.38 76 ILE A C 1
ATOM 607 O O . ILE A 1 76 ? -5.084 1.754 18.399 1.00 85.38 76 ILE A O 1
ATOM 611 N N . CYS A 1 77 ? -5.515 2.226 16.252 1.00 83.44 77 CYS A N 1
ATOM 612 C CA . CYS A 1 77 ? -6.846 2.799 16.467 1.00 83.44 77 CYS A CA 1
ATOM 613 C C . CYS A 1 77 ? -7.783 1.764 17.071 1.00 83.44 77 CYS A C 1
ATOM 615 O O . CYS A 1 77 ? -8.428 2.007 18.089 1.00 83.44 77 CYS A O 1
ATOM 617 N N . PHE A 1 78 ? -7.780 0.570 16.483 1.00 83.12 78 PHE A N 1
ATOM 618 C CA . PHE A 1 78 ? -8.544 -0.562 16.974 1.00 83.12 78 PHE A CA 1
ATOM 619 C C . PHE A 1 78 ? -8.118 -0.974 18.392 1.00 83.12 78 PHE A C 1
ATOM 621 O O . PHE A 1 78 ? -8.968 -1.201 19.254 1.00 83.12 78 PHE A O 1
ATOM 628 N N . ALA A 1 79 ? -6.811 -1.026 18.668 1.00 83.56 79 ALA A N 1
ATOM 629 C CA . ALA A 1 79 ? -6.295 -1.355 19.994 1.00 83.56 79 ALA A CA 1
ATOM 630 C C . ALA A 1 79 ? -6.675 -0.300 21.052 1.00 83.56 79 ALA A C 1
ATOM 632 O O . ALA A 1 79 ? -7.070 -0.662 22.162 1.00 83.56 79 ALA A O 1
ATOM 633 N N . LEU A 1 80 ? -6.607 0.993 20.713 1.00 81.94 80 LEU A N 1
ATOM 634 C CA . LEU A 1 80 ? -6.998 2.093 21.600 1.00 81.94 80 LEU A CA 1
ATOM 635 C C . LEU A 1 80 ? -8.502 2.110 21.873 1.00 81.94 80 LEU A C 1
ATOM 637 O O . LEU A 1 80 ? -8.901 2.234 23.032 1.00 81.94 80 LEU A O 1
ATOM 641 N N . ALA A 1 81 ? -9.319 1.915 20.836 1.00 80.94 81 ALA A N 1
ATOM 642 C CA . ALA A 1 81 ? -10.765 1.780 20.968 1.00 80.94 81 ALA A CA 1
ATOM 643 C C . ALA A 1 81 ? -11.126 0.605 21.894 1.00 80.94 81 ALA A C 1
ATOM 645 O O . ALA A 1 81 ? -11.969 0.745 22.776 1.00 80.94 81 ALA A O 1
ATOM 646 N N . LYS A 1 82 ? -10.427 -0.534 21.764 1.00 79.06 82 LYS A N 1
ATOM 647 C CA . LYS A 1 82 ? -10.641 -1.718 22.610 1.00 79.06 82 LYS A CA 1
ATOM 648 C C . LYS A 1 82 ? -10.160 -1.518 2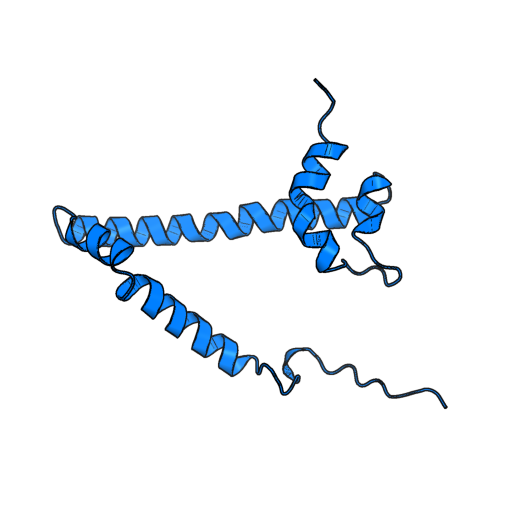4.049 1.00 79.06 82 LYS A C 1
ATOM 650 O O . LYS A 1 82 ? -10.746 -2.078 24.969 1.00 79.06 82 LYS A O 1
ATOM 655 N N . SER A 1 83 ? -9.101 -0.734 24.257 1.00 77.69 83 SER A N 1
ATOM 656 C CA . SER A 1 83 ? -8.561 -0.448 25.591 1.00 77.69 83 SER A CA 1
ATOM 657 C C . SER A 1 83 ? -9.434 0.5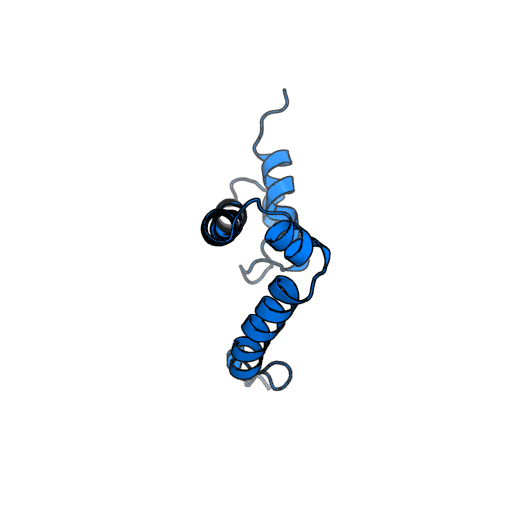14 26.408 1.00 77.69 83 SER A C 1
ATOM 659 O O . SER A 1 83 ? -9.159 0.677 27.595 1.00 77.69 83 SER A O 1
ATOM 661 N N . GLY A 1 84 ? -10.418 1.193 25.804 1.00 71.62 84 GLY A N 1
ATOM 662 C CA . GLY A 1 84 ? -11.330 2.113 26.500 1.00 71.62 84 GLY A CA 1
ATOM 663 C C . GLY A 1 84 ? -10.680 3.388 27.057 1.00 71.62 84 GLY A C 1
ATOM 664 O O . GLY A 1 84 ? -11.341 4.162 27.739 1.00 71.62 84 GLY A O 1
ATOM 665 N N . LYS A 1 85 ? -9.392 3.630 26.771 1.00 70.31 85 LYS A N 1
ATOM 666 C CA . LYS A 1 85 ? -8.636 4.792 27.276 1.00 70.31 85 LYS A CA 1
ATOM 667 C C . LYS A 1 85 ? -9.001 6.104 26.579 1.00 70.31 85 LYS A C 1
ATOM 669 O O . LYS A 1 85 ? -8.723 7.165 27.123 1.00 70.31 85 LYS A O 1
ATOM 674 N N . VAL A 1 86 ? -9.605 6.031 25.390 1.00 72.31 86 VAL A N 1
ATOM 675 C CA . VAL A 1 86 ? -10.042 7.196 24.610 1.00 72.31 86 VAL A CA 1
ATOM 676 C C . VAL A 1 86 ? -11.525 7.022 24.257 1.00 72.31 86 VAL A C 1
ATOM 678 O O . VAL A 1 86 ? -11.837 6.301 23.305 1.00 72.31 86 VAL A O 1
ATOM 681 N N . PRO A 1 87 ? -12.457 7.628 25.018 1.00 69.31 87 PRO A N 1
ATOM 682 C CA . PRO A 1 87 ? -13.895 7.416 24.833 1.00 69.31 87 PRO A CA 1
ATOM 683 C C . PRO A 1 87 ? -14.394 7.852 23.447 1.00 69.31 87 PRO A C 1
ATOM 685 O O . PRO A 1 87 ? -15.355 7.290 22.932 1.00 69.31 87 PRO A O 1
ATOM 688 N N . GLN A 1 88 ? -13.702 8.788 22.795 1.00 71.06 88 GLN A N 1
ATOM 689 C CA . GLN A 1 88 ? -14.032 9.279 21.456 1.00 71.06 88 GLN A CA 1
ATOM 690 C C . GLN A 1 88 ? -13.756 8.250 20.346 1.00 71.06 88 GLN A C 1
ATOM 692 O O . GLN A 1 88 ? -14.372 8.313 19.285 1.00 71.06 88 GLN A O 1
ATOM 697 N N . LEU A 1 89 ? -12.878 7.267 20.587 1.00 72.19 89 LEU A N 1
ATOM 698 C CA . LEU A 1 89 ? -12.603 6.172 19.647 1.00 72.19 89 LEU A CA 1
ATOM 699 C C . LEU A 1 89 ? -13.524 4.956 19.861 1.00 72.19 89 LEU A C 1
ATOM 701 O O . LEU A 1 89 ? -13.528 4.046 19.034 1.00 72.19 89 LEU A O 1
ATOM 705 N N . ALA A 1 90 ? -14.335 4.931 20.926 1.00 70.00 90 ALA A N 1
ATOM 706 C CA . ALA A 1 90 ? -15.218 3.802 21.233 1.00 70.00 90 ALA A CA 1
ATOM 707 C C . ALA A 1 90 ? -16.269 3.548 20.136 1.00 70.00 90 ALA A C 1
ATOM 709 O O . ALA A 1 90 ? -16.634 2.401 19.896 1.00 70.00 90 ALA A O 1
ATOM 710 N N . ALA A 1 91 ? -16.681 4.593 19.406 1.00 70.94 91 ALA A N 1
ATOM 711 C CA . ALA A 1 91 ? -17.631 4.501 18.293 1.00 70.94 91 ALA A CA 1
ATOM 712 C C . ALA A 1 91 ? -17.118 3.678 17.092 1.00 70.94 91 ALA A C 1
ATOM 714 O O . ALA A 1 91 ? -17.893 3.326 16.204 1.00 70.94 91 ALA A O 1
ATOM 715 N N . ILE A 1 92 ? -15.817 3.364 17.050 1.00 75.69 92 ILE A N 1
ATOM 716 C CA . ILE A 1 92 ? -15.209 2.526 16.007 1.00 75.69 92 ILE A CA 1
ATOM 717 C C . ILE A 1 92 ? -15.554 1.045 16.231 1.00 75.69 92 ILE A C 1
ATOM 719 O O . ILE A 1 92 ? -15.578 0.267 15.275 1.00 75.69 92 ILE A O 1
ATOM 723 N N . ILE A 1 93 ? -15.856 0.648 17.472 1.00 75.56 93 ILE A N 1
ATOM 724 C CA . ILE A 1 93 ? -16.199 -0.724 17.848 1.00 75.56 93 ILE A CA 1
ATOM 725 C C . ILE A 1 93 ? -17.716 -0.836 18.019 1.00 75.56 93 ILE A C 1
ATOM 727 O O . ILE A 1 93 ? -18.330 -0.109 18.793 1.00 75.56 93 ILE A O 1
ATOM 731 N N . GLY A 1 94 ? -18.327 -1.768 17.290 1.00 73.12 94 GLY A N 1
ATOM 732 C CA . GLY A 1 94 ? -19.740 -2.090 17.440 1.00 73.12 94 GLY A CA 1
ATOM 733 C C . GLY A 1 94 ? -20.033 -2.886 18.718 1.00 73.12 94 GLY A C 1
ATOM 734 O O . GLY A 1 94 ? -19.108 -3.397 19.353 1.00 73.12 94 GLY A O 1
ATOM 735 N N . PRO A 1 95 ? -21.319 -3.072 19.064 1.00 67.75 95 PRO A N 1
ATOM 736 C CA . PRO A 1 95 ? -21.746 -3.827 20.249 1.00 67.75 95 PRO A CA 1
ATOM 737 C C . PRO A 1 95 ? -21.163 -5.250 20.318 1.00 67.75 95 PRO A C 1
ATOM 739 O O . PRO A 1 95 ? -20.979 -5.799 21.399 1.00 67.75 95 PRO A O 1
ATOM 742 N N . ASP A 1 96 ? -20.813 -5.818 19.161 1.00 71.44 96 ASP A N 1
ATOM 743 C CA . ASP A 1 96 ? -20.243 -7.160 19.002 1.00 71.44 96 ASP A CA 1
ATOM 744 C C . ASP A 1 96 ? -18.714 -7.230 19.204 1.00 71.44 96 ASP A C 1
ATOM 746 O O . ASP A 1 96 ? -18.095 -8.267 18.949 1.00 71.44 96 ASP A O 1
ATOM 750 N N . GLY A 1 97 ? -18.061 -6.123 19.579 1.00 67.75 97 GLY A N 1
ATOM 751 C CA . GLY A 1 97 ? -16.604 -6.055 19.745 1.00 67.75 97 GLY A CA 1
ATOM 752 C C . GLY A 1 97 ? -15.810 -6.031 18.429 1.00 67.75 97 GLY A C 1
ATOM 753 O O . GLY A 1 97 ? -14.589 -6.203 18.441 1.00 67.75 97 GLY A O 1
ATOM 754 N N . LYS A 1 98 ? -16.484 -5.827 17.289 1.00 74.94 98 LYS A N 1
ATOM 755 C CA . LYS A 1 98 ? -15.886 -5.751 15.945 1.00 74.94 98 LYS A CA 1
ATOM 756 C C . LYS A 1 98 ? -15.852 -4.315 15.430 1.00 74.94 98 LYS A C 1
ATOM 758 O O . LYS A 1 98 ? -16.729 -3.521 15.750 1.00 74.94 98 LYS A O 1
ATOM 763 N N . ALA A 1 99 ? -14.858 -4.001 14.603 1.00 74.00 99 ALA A N 1
ATOM 764 C CA . ALA A 1 99 ? -14.743 -2.692 13.970 1.00 74.00 99 ALA A CA 1
ATOM 765 C C . ALA A 1 99 ? -15.891 -2.458 12.970 1.00 74.00 99 ALA A C 1
ATOM 767 O O . ALA A 1 99 ? -16.163 -3.322 12.134 1.00 74.00 99 ALA A O 1
ATOM 768 N N . ILE A 1 100 ? -16.557 -1.303 13.042 1.00 77.69 100 ILE A N 1
ATOM 769 C CA . ILE A 1 100 ? -17.638 -0.926 12.118 1.00 77.69 100 ILE A CA 1
ATOM 770 C C . ILE A 1 100 ? -17.003 -0.377 10.829 1.00 77.69 100 ILE A C 1
ATOM 772 O O . ILE A 1 100 ? -16.365 0.678 10.892 1.00 77.69 100 ILE A O 1
ATOM 776 N N . PRO A 1 101 ? -17.173 -1.012 9.650 1.00 69.56 101 PRO A N 1
ATOM 777 C CA . PRO A 1 101 ? -16.458 -0.623 8.426 1.00 69.56 101 PRO A CA 1
ATOM 778 C C . PRO A 1 101 ? -16.726 0.815 7.957 1.00 69.56 101 PRO A C 1
ATOM 780 O O . PRO A 1 101 ? -15.853 1.441 7.361 1.00 69.56 101 PRO A O 1
ATOM 783 N N . LEU A 1 102 ? -17.916 1.355 8.237 1.00 74.19 102 LEU A N 1
ATOM 784 C CA . LEU A 1 102 ? -18.289 2.722 7.863 1.00 74.19 102 LEU A CA 1
ATOM 785 C C . LEU A 1 102 ? -17.536 3.777 8.691 1.00 74.19 102 LEU A C 1
ATOM 787 O O . LEU A 1 102 ? -17.065 4.768 8.148 1.00 74.19 102 LEU A O 1
ATOM 791 N N . VAL A 1 103 ? -17.382 3.538 9.995 1.00 74.38 103 VAL A N 1
ATOM 792 C CA . VAL A 1 103 ? -16.729 4.472 10.930 1.00 74.38 103 VAL A CA 1
ATOM 793 C C . VAL A 1 103 ? -15.206 4.279 10.933 1.00 74.38 103 VAL A C 1
ATOM 795 O O . VAL A 1 103 ? -14.446 5.225 11.122 1.00 74.38 103 VAL A O 1
ATOM 798 N N . SER A 1 104 ? -14.739 3.061 10.642 1.00 76.00 104 SER A N 1
ATOM 799 C CA . SER A 1 104 ? -13.315 2.695 10.679 1.00 76.00 104 SER A CA 1
ATOM 800 C C . SER A 1 104 ? -12.474 3.336 9.568 1.00 76.00 104 SER A C 1
ATOM 802 O O . SER A 1 104 ? -11.260 3.445 9.716 1.00 76.00 104 SER A O 1
ATOM 804 N N . GLN A 1 105 ? -13.089 3.802 8.473 1.00 76.88 105 GLN A N 1
ATOM 805 C CA . GLN A 1 105 ? -12.383 4.511 7.392 1.00 76.88 105 GLN A CA 1
ATOM 806 C C . GLN A 1 105 ? -11.772 5.843 7.863 1.00 76.88 105 GLN A C 1
ATOM 808 O O . GLN A 1 105 ? -10.750 6.275 7.336 1.00 76.88 105 GLN A O 1
ATOM 813 N N . GLY A 1 106 ? -12.351 6.461 8.898 1.00 76.38 106 GLY A N 1
ATOM 814 C CA . GLY A 1 106 ? -11.847 7.680 9.535 1.00 76.38 106 GLY A CA 1
ATOM 815 C C . GLY A 1 106 ? -10.846 7.443 10.671 1.00 76.38 106 GLY A C 1
ATOM 816 O O . GLY A 1 106 ? -10.540 8.380 11.402 1.00 76.38 106 GLY A O 1
ATOM 817 N N . ALA A 1 107 ? -10.329 6.223 10.856 1.00 79.25 107 ALA A N 1
ATOM 818 C CA . ALA A 1 107 ? -9.458 5.891 11.988 1.00 79.25 107 ALA A CA 1
ATOM 819 C C . ALA A 1 107 ? -8.244 6.831 12.119 1.00 79.25 107 ALA A C 1
ATOM 821 O O . ALA A 1 107 ? -7.957 7.310 13.213 1.00 79.25 107 ALA A O 1
ATOM 822 N N . PHE A 1 108 ? -7.567 7.142 11.010 1.00 79.69 108 PHE A N 1
ATOM 823 C CA . PHE A 1 108 ? -6.395 8.023 11.006 1.00 79.69 108 PHE A CA 1
ATOM 824 C C . PHE A 1 108 ? -6.713 9.477 11.416 1.00 79.69 108 PHE A C 1
ATOM 826 O O . PHE A 1 108 ? -6.101 9.953 12.374 1.00 79.69 108 PHE A O 1
ATOM 833 N N . PRO A 1 109 ? -7.666 10.196 10.782 1.00 81.25 109 PRO A N 1
ATOM 834 C CA . PRO A 1 109 ? -7.998 11.557 11.209 1.00 81.25 109 PRO A CA 1
ATOM 835 C C . PRO A 1 109 ? -8.533 11.620 12.647 1.00 81.25 109 PRO A C 1
ATOM 837 O O . PRO A 1 109 ? -8.211 12.564 13.364 1.00 81.25 109 PRO A O 1
ATOM 840 N N . MET A 1 110 ? -9.270 10.605 13.111 1.00 77.31 110 MET A N 1
ATOM 841 C CA . MET A 1 110 ? -9.756 10.544 14.497 1.00 77.31 110 MET A CA 1
ATOM 842 C C . MET A 1 110 ? -8.604 10.429 15.501 1.00 77.31 110 MET A C 1
ATOM 844 O O . MET A 1 110 ? -8.592 11.097 16.529 1.00 77.31 110 MET A O 1
ATOM 848 N N . MET A 1 111 ? -7.587 9.627 15.194 1.00 79.69 111 MET A N 1
ATOM 849 C CA . MET A 1 111 ? -6.391 9.535 16.033 1.00 79.69 111 MET A CA 1
ATOM 850 C C . MET A 1 111 ? -5.639 10.857 16.098 1.00 79.69 111 MET A C 1
ATOM 852 O O . MET A 1 111 ? -5.211 11.251 17.176 1.00 79.69 111 MET A O 1
ATOM 856 N N . VAL A 1 112 ? -5.517 11.559 14.970 1.00 80.50 112 VAL A N 1
ATOM 857 C CA . VAL A 1 112 ? -4.866 12.872 14.932 1.00 80.50 112 VAL A CA 1
ATOM 858 C C . VAL A 1 112 ? -5.622 13.880 15.798 1.00 80.50 112 VAL A C 1
ATOM 860 O O . VAL A 1 112 ? -5.000 14.588 16.577 1.00 80.50 112 VAL A O 1
ATOM 863 N N . GLN A 1 113 ? -6.954 13.906 15.725 1.00 79.75 113 GLN A N 1
ATOM 864 C CA . GLN A 1 113 ? -7.769 14.846 16.502 1.00 79.75 113 GLN A CA 1
ATOM 865 C C . GLN A 1 113 ? -7.741 14.592 18.014 1.00 79.75 113 GLN A C 1
ATOM 867 O O . GLN A 1 113 ? -7.788 15.547 18.782 1.00 79.75 113 GLN A O 1
ATOM 872 N N . TYR A 1 114 ? -7.693 13.328 18.449 1.00 76.81 114 TYR A N 1
ATOM 873 C CA . TYR A 1 114 ? -7.854 12.983 19.868 1.00 76.81 114 TYR A CA 1
ATOM 874 C C . TYR A 1 114 ? -6.558 12.610 20.596 1.00 76.81 114 TYR A C 1
ATOM 876 O O . TYR A 1 114 ? -6.565 12.561 21.825 1.00 76.81 114 TYR A O 1
ATOM 884 N N . LEU A 1 115 ? -5.461 12.326 19.883 1.00 76.31 115 LEU A N 1
ATOM 885 C CA . LEU A 1 115 ? -4.176 11.952 20.495 1.00 76.31 115 LEU A CA 1
ATOM 886 C C . LEU A 1 115 ? -3.116 13.052 20.428 1.00 76.31 115 LEU A C 1
ATOM 888 O O . LEU A 1 115 ? -2.195 13.026 21.244 1.00 76.31 115 LEU A O 1
ATOM 892 N N . LEU A 1 116 ? -3.200 13.994 19.482 1.00 77.88 116 LEU A N 1
ATOM 893 C CA . LEU A 1 116 ? -2.279 15.128 19.469 1.00 77.88 116 LEU A CA 1
ATOM 894 C C . LEU A 1 116 ? -2.751 16.191 20.468 1.00 77.88 116 LEU A C 1
ATOM 896 O O . LEU A 1 116 ? -3.927 16.559 20.450 1.00 77.88 116 LEU A O 1
ATOM 900 N N . PRO A 1 117 ? -1.858 16.693 21.337 1.00 73.50 117 PRO A N 1
ATOM 901 C CA . PRO A 1 117 ? -2.192 17.817 22.192 1.00 73.50 117 PRO A CA 1
ATOM 902 C C . PRO A 1 117 ? -2.522 19.041 21.323 1.00 73.50 117 PRO A C 1
ATOM 904 O O . PRO A 1 117 ? -1.869 19.243 20.293 1.00 73.50 117 PRO A O 1
ATOM 907 N N . PRO A 1 118 ? -3.517 19.857 21.713 1.00 71.50 118 PRO A N 1
ATOM 908 C CA . PRO A 1 118 ? -3.719 21.151 21.083 1.00 71.50 118 PRO A CA 1
ATOM 909 C C . PRO A 1 118 ? -2.438 21.972 21.270 1.00 71.50 118 PRO A C 1
ATOM 911 O O . PRO A 1 118 ? -1.926 22.074 22.387 1.00 71.50 118 PRO A O 1
ATOM 914 N N . GLY A 1 119 ? -1.891 22.464 20.157 1.00 56.12 119 GLY A N 1
ATOM 915 C CA . GLY A 1 119 ? -0.841 23.482 20.175 1.00 56.12 119 GLY A CA 1
ATOM 916 C C . GLY A 1 119 ? -1.372 24.811 20.683 1.00 56.12 119 GLY A C 1
ATOM 917 O O . GLY A 1 119 ? -2.584 25.068 20.487 1.00 56.12 119 GLY A O 1
#

Radius of gyration: 21.37 Å; Cα contacts (8 Å, |Δi|>4): 61; chains: 1; bounding box: 55×46×50 Å